Protein AF-A0A1H3VYB8-F1 (afdb_monomer_lite)

Organism: NCBI:txid555874

pLDDT: mean 86.9, std 14.9, range [40.69, 97.56]

Foldseek 3Di:
DDDDDDDPPPPFWKKKWWKKWWFPDLPDDVVVLVVQLQVLDDPQKHWPDWDWDDDDPNTIIIITTMIHTPVPVPCVSSLVSSCPGPRTDHMGTPDMDID

Structure (mmCIF, N/CA/C/O backbone):
data_AF-A0A1H3VYB8-F1
#
_entry.id   AF-A0A1H3VYB8-F1
#
loop_
_atom_site.group_PDB
_atom_site.id
_atom_site.type_symbol
_atom_site.label_atom_id
_atom_site.label_alt_id
_atom_site.label_comp_id
_atom_site.label_asym_id
_atom_site.label_entity_id
_atom_site.label_seq_id
_atom_site.pdbx_PDB_ins_code
_atom_site.Cartn_x
_atom_site.Cartn_y
_atom_site.Cartn_z
_atom_site.occupancy
_atom_site.B_iso_or_equiv
_atom_site.auth_seq_id
_atom_site.auth_comp_id
_atom_site.auth_asym_id
_atom_site.auth_atom_id
_atom_site.pdbx_PDB_model_num
ATOM 1 N N . MET A 1 1 ? 32.717 -9.370 -45.966 1.00 53.56 1 MET A N 1
ATOM 2 C CA . MET A 1 1 ? 31.695 -8.508 -45.334 1.00 53.56 1 MET A CA 1
ATOM 3 C C . MET A 1 1 ? 31.501 -9.004 -43.910 1.00 53.56 1 MET A C 1
ATOM 5 O O . MET A 1 1 ? 31.018 -10.121 -43.768 1.00 53.56 1 MET A O 1
ATOM 9 N N . PRO A 1 2 ? 31.956 -8.290 -42.868 1.00 48.28 2 PRO A N 1
ATOM 10 C CA . PRO A 1 2 ? 31.720 -8.733 -41.505 1.00 48.28 2 PRO A CA 1
ATOM 11 C C . PRO A 1 2 ? 30.260 -8.464 -41.136 1.00 48.28 2 PRO A C 1
ATOM 13 O O . PRO A 1 2 ? 29.737 -7.376 -41.370 1.00 48.28 2 PRO A O 1
ATOM 16 N N . GLY A 1 3 ? 29.614 -9.511 -40.628 1.00 47.97 3 GLY A N 1
ATOM 17 C CA . GLY A 1 3 ? 28.206 -9.550 -40.278 1.00 47.97 3 GLY A CA 1
ATOM 18 C C . GLY A 1 3 ? 27.833 -8.571 -39.171 1.00 47.97 3 GLY A C 1
ATOM 19 O O . GLY A 1 3 ? 28.542 -8.382 -38.183 1.00 47.97 3 GLY A O 1
ATOM 20 N N . LEU A 1 4 ? 26.667 -7.986 -39.388 1.00 56.12 4 LEU A N 1
ATOM 21 C CA . LEU A 1 4 ? 25.841 -7.243 -38.459 1.00 56.12 4 LEU A CA 1
ATOM 22 C C . LEU A 1 4 ? 25.752 -7.958 -37.097 1.00 56.12 4 LEU A C 1
ATOM 24 O O . LEU A 1 4 ? 25.218 -9.061 -37.001 1.00 56.12 4 LEU A O 1
ATOM 28 N N . ARG A 1 5 ? 26.264 -7.321 -36.039 1.00 50.31 5 ARG A N 1
ATOM 29 C CA . ARG A 1 5 ? 25.967 -7.701 -34.653 1.00 50.31 5 ARG A CA 1
ATOM 30 C C . ARG A 1 5 ? 24.810 -6.838 -34.172 1.00 50.31 5 ARG A C 1
ATOM 32 O O . ARG A 1 5 ? 25.021 -5.688 -33.804 1.00 50.31 5 ARG A O 1
ATOM 39 N N . ILE A 1 6 ? 23.604 -7.394 -34.170 1.00 66.50 6 ILE A N 1
ATOM 40 C CA . ILE A 1 6 ? 22.525 -6.895 -33.317 1.00 66.50 6 ILE A CA 1
ATOM 41 C C . ILE A 1 6 ? 22.287 -7.963 -32.265 1.00 66.50 6 ILE A C 1
ATOM 43 O O . ILE A 1 6 ? 21.917 -9.081 -32.609 1.00 66.50 6 ILE A O 1
ATOM 47 N N . GLN A 1 7 ? 22.530 -7.617 -31.008 1.00 42.69 7 GLN A N 1
ATOM 48 C CA . GLN A 1 7 ? 21.834 -8.188 -29.858 1.00 42.69 7 GLN A CA 1
ATOM 49 C C . GLN A 1 7 ? 22.113 -7.274 -28.663 1.00 42.69 7 GLN A C 1
ATOM 51 O O . GLN A 1 7 ? 22.930 -7.558 -27.793 1.00 42.69 7 GLN A O 1
ATOM 56 N N . GLY A 1 8 ? 21.452 -6.115 -28.669 1.00 40.69 8 GLY A N 1
ATOM 57 C CA . GLY A 1 8 ? 21.120 -5.452 -27.418 1.00 40.69 8 GLY A CA 1
ATOM 58 C C . GLY A 1 8 ? 20.011 -6.276 -26.781 1.00 40.69 8 GLY A C 1
ATOM 59 O O . GLY A 1 8 ? 18.874 -6.225 -27.240 1.00 40.69 8 GLY A O 1
ATOM 60 N N . ALA A 1 9 ? 20.346 -7.092 -25.786 1.00 42.03 9 ALA A N 1
ATOM 61 C CA . ALA A 1 9 ? 19.336 -7.597 -24.875 1.00 42.03 9 ALA A CA 1
ATOM 62 C C . ALA A 1 9 ? 18.846 -6.388 -24.072 1.00 42.03 9 ALA A C 1
ATOM 64 O O . ALA A 1 9 ? 19.554 -5.893 -23.198 1.00 42.03 9 ALA A O 1
ATOM 65 N N . VAL A 1 10 ? 17.672 -5.861 -24.421 1.00 44.47 10 VAL A N 1
ATOM 66 C CA . VAL A 1 10 ? 16.926 -4.972 -23.530 1.00 44.47 10 VAL A CA 1
ATOM 67 C C . VAL A 1 10 ? 16.447 -5.868 -22.394 1.00 44.47 10 VAL A C 1
ATOM 69 O O . VAL A 1 10 ? 15.400 -6.505 -22.490 1.00 44.47 10 VAL A O 1
ATOM 72 N N . THR A 1 11 ? 17.265 -6.043 -21.359 1.00 50.47 11 THR A N 1
ATOM 73 C CA . THR A 1 11 ? 16.788 -6.638 -20.114 1.00 50.47 11 THR A CA 1
ATOM 74 C C . THR A 1 11 ? 15.810 -5.623 -19.541 1.00 50.47 11 THR A C 1
ATOM 76 O O . THR A 1 11 ? 16.238 -4.599 -19.016 1.00 50.47 11 THR A O 1
ATOM 79 N N . MET A 1 12 ? 14.510 -5.853 -19.748 1.00 68.31 12 MET A N 1
ATOM 80 C CA . MET A 1 12 ? 13.437 -5.028 -19.189 1.00 68.31 12 MET A CA 1
ATOM 81 C C . MET A 1 12 ? 13.680 -4.935 -17.681 1.00 68.31 12 MET A C 1
ATOM 83 O O . MET A 1 12 ? 13.605 -5.950 -16.980 1.00 68.31 12 MET A O 1
ATOM 87 N N . GLY A 1 13 ? 14.067 -3.750 -17.209 1.00 77.25 13 GLY A N 1
ATOM 88 C CA . GLY A 1 13 ? 14.302 -3.513 -15.792 1.00 77.25 13 GLY A CA 1
ATOM 89 C C . GLY A 1 13 ? 13.010 -3.723 -15.012 1.00 77.25 13 GLY A C 1
ATOM 90 O O . GLY A 1 13 ? 11.911 -3.542 -15.543 1.00 77.25 13 GLY A O 1
ATOM 91 N N . LYS A 1 14 ? 13.127 -4.124 -13.750 1.00 87.06 14 LYS A N 1
ATOM 92 C CA . LYS A 1 14 ? 11.994 -4.142 -12.831 1.00 87.06 14 LYS A CA 1
ATOM 93 C C . LYS A 1 14 ? 12.276 -3.204 -11.680 1.00 87.06 14 LYS A C 1
ATOM 95 O O . LYS A 1 14 ? 13.413 -3.054 -11.239 1.00 87.06 14 LYS A O 1
ATOM 100 N N . VAL A 1 15 ? 11.217 -2.594 -11.187 1.00 89.31 15 VAL A N 1
ATOM 101 C CA . VAL A 1 15 ? 11.248 -1.722 -10.028 1.00 89.31 15 VAL A CA 1
ATOM 102 C C . VAL A 1 15 ? 10.422 -2.376 -8.939 1.00 89.31 15 VAL A C 1
ATOM 104 O O . VAL A 1 15 ? 9.279 -2.749 -9.176 1.00 89.31 15 VAL A O 1
ATOM 107 N N . ALA A 1 16 ? 11.004 -2.527 -7.757 1.00 92.00 16 ALA A N 1
ATOM 108 C CA . ALA A 1 16 ? 10.275 -2.823 -6.540 1.00 92.00 16 ALA A CA 1
ATOM 109 C C . ALA A 1 16 ? 9.986 -1.505 -5.817 1.00 92.00 16 ALA A C 1
ATOM 111 O O . ALA A 1 16 ? 10.906 -0.740 -5.521 1.00 92.00 16 ALA A O 1
ATOM 112 N N . ALA A 1 17 ? 8.717 -1.249 -5.529 1.00 93.25 17 ALA A N 1
ATOM 113 C CA . ALA A 1 17 ? 8.265 -0.082 -4.797 1.00 93.25 17 ALA A CA 1
ATOM 114 C C . ALA A 1 17 ? 7.525 -0.515 -3.537 1.00 93.25 17 ALA A C 1
ATOM 116 O O . ALA A 1 17 ? 6.556 -1.269 -3.607 1.00 93.25 17 ALA A O 1
ATOM 117 N N . LYS A 1 18 ? 7.989 -0.038 -2.384 1.00 95.75 18 LYS A N 1
ATOM 118 C CA . LYS A 1 18 ? 7.265 -0.156 -1.123 1.00 95.75 18 LYS A CA 1
ATOM 119 C C . LYS A 1 18 ? 6.396 1.078 -0.969 1.00 95.75 18 LYS A C 1
ATOM 121 O O . LYS A 1 18 ? 6.895 2.204 -1.012 1.00 95.75 18 LYS A O 1
ATOM 126 N N . MET A 1 19 ? 5.103 0.857 -0.812 1.00 95.69 19 MET A N 1
ATOM 127 C CA . MET A 1 19 ? 4.103 1.915 -0.730 1.00 95.69 19 MET A CA 1
ATOM 128 C C . MET A 1 19 ? 3.425 1.833 0.628 1.00 95.69 19 MET A C 1
ATOM 130 O O . MET A 1 19 ? 3.303 0.744 1.166 1.00 95.69 19 MET A O 1
ATOM 134 N N . LYS A 1 20 ? 2.993 2.960 1.183 1.00 97.00 20 LYS A N 1
ATOM 135 C CA . LYS A 1 20 ? 2.168 3.055 2.383 1.00 97.00 20 LYS A CA 1
ATOM 136 C C . LYS A 1 20 ? 0.753 3.417 1.957 1.00 97.00 20 LYS A C 1
ATOM 138 O O . LYS A 1 20 ? 0.535 4.480 1.382 1.00 97.00 20 LYS A O 1
ATOM 143 N N . VAL A 1 21 ? -0.184 2.519 2.227 1.00 97.56 21 VAL A N 1
ATOM 144 C CA . VAL A 1 21 ? -1.612 2.682 1.961 1.00 97.56 21 VAL A CA 1
ATOM 145 C C . VAL A 1 21 ? -2.317 2.861 3.297 1.00 97.56 21 VAL A C 1
ATOM 147 O O . VAL A 1 21 ? -2.322 1.961 4.141 1.00 97.56 21 VAL A O 1
ATOM 150 N N . MET A 1 22 ? -2.889 4.043 3.494 1.00 96.81 22 MET A N 1
ATOM 151 C CA . MET A 1 22 ? -3.680 4.362 4.674 1.00 96.81 22 MET A CA 1
ATOM 152 C C . MET A 1 22 ? -5.140 3.994 4.415 1.00 96.81 22 MET A C 1
ATOM 154 O O . MET A 1 22 ? -5.713 4.494 3.443 1.00 96.81 22 MET A O 1
ATOM 158 N N . PRO A 1 23 ? -5.764 3.153 5.255 1.00 96.44 23 PRO A N 1
ATOM 159 C CA . PRO A 1 23 ? -7.202 2.961 5.200 1.00 96.44 23 PRO A CA 1
ATOM 160 C C . PRO A 1 23 ? -7.931 4.199 5.741 1.00 96.44 23 PRO A C 1
ATOM 162 O O . PRO A 1 23 ? -7.408 4.918 6.589 1.00 96.44 23 PRO A O 1
ATOM 165 N N . GLN A 1 24 ? -9.174 4.407 5.308 1.00 95.44 24 GLN A N 1
ATOM 166 C CA . GLN A 1 24 ? -10.032 5.512 5.773 1.00 95.44 24 GLN A CA 1
ATOM 167 C C . GLN A 1 24 ? -10.397 5.436 7.257 1.00 95.44 24 GLN A C 1
ATOM 169 O O . GLN A 1 24 ? -10.814 6.427 7.855 1.00 95.44 24 GLN A O 1
ATOM 174 N N . SER A 1 25 ? -10.338 4.249 7.860 1.00 95.00 25 SER A N 1
ATOM 175 C CA . SER A 1 25 ? -10.775 4.013 9.237 1.00 95.00 25 SER A CA 1
ATOM 176 C C . SER A 1 25 ? -10.158 2.720 9.781 1.00 95.00 25 SER A C 1
ATOM 178 O O . SER A 1 25 ? -9.869 1.816 8.996 1.00 95.00 25 SER A O 1
ATOM 180 N N . PRO A 1 26 ? -10.013 2.570 11.113 1.00 93.81 26 PRO A N 1
ATOM 181 C CA . PRO A 1 26 ? -9.547 1.321 11.728 1.00 93.81 26 PRO A CA 1
ATOM 182 C C . PRO A 1 26 ? -10.576 0.179 11.638 1.00 93.81 26 PRO A C 1
ATOM 184 O O . PRO A 1 26 ? -10.271 -0.954 11.988 1.00 93.81 26 PRO A O 1
ATOM 187 N N . GLU A 1 27 ? -11.799 0.478 11.193 1.00 93.81 27 GLU A N 1
ATOM 188 C CA . GLU A 1 27 ? -12.874 -0.496 10.968 1.00 93.81 27 GLU A CA 1
ATOM 189 C C . GLU A 1 27 ? -12.794 -1.169 9.588 1.00 93.81 27 GLU A C 1
ATOM 191 O O . GLU A 1 27 ? -13.545 -2.107 9.327 1.00 93.81 27 GLU A O 1
ATOM 196 N N . ILE A 1 28 ? -11.912 -0.696 8.697 1.00 95.06 28 ILE A N 1
ATOM 197 C CA . ILE A 1 28 ? -11.697 -1.315 7.386 1.00 95.06 28 ILE A CA 1
ATOM 198 C C . ILE A 1 28 ? -11.029 -2.678 7.575 1.00 95.06 28 ILE A C 1
ATOM 200 O O . ILE A 1 28 ? -9.978 -2.781 8.210 1.00 95.06 28 ILE A O 1
ATOM 204 N N . ASP A 1 29 ? -11.621 -3.712 6.977 1.00 95.12 29 ASP A N 1
ATOM 205 C CA . ASP A 1 29 ? -11.007 -5.032 6.915 1.00 95.12 29 ASP A CA 1
ATOM 206 C C . ASP A 1 29 ? -9.768 -4.980 6.009 1.00 95.12 29 ASP A C 1
ATOM 208 O O . ASP A 1 29 ? -9.838 -4.671 4.815 1.00 95.12 29 ASP A O 1
ATOM 212 N N . LEU A 1 30 ? -8.600 -5.216 6.609 1.00 93.69 30 LEU A N 1
ATOM 213 C CA . LEU A 1 30 ? -7.324 -5.119 5.909 1.00 93.69 30 LEU A CA 1
ATOM 214 C C . LEU A 1 30 ? -7.081 -6.292 4.962 1.00 93.69 30 LEU A C 1
ATOM 216 O O . LEU A 1 30 ? -6.243 -6.171 4.073 1.00 93.69 30 LEU A O 1
ATOM 220 N N . ASP A 1 31 ? -7.736 -7.430 5.162 1.00 94.69 31 ASP A N 1
ATOM 221 C CA . ASP A 1 31 ? -7.617 -8.580 4.273 1.00 94.69 31 ASP A CA 1
ATOM 222 C C . ASP A 1 31 ? -8.454 -8.343 3.007 1.00 94.69 31 ASP A C 1
ATOM 224 O O . ASP A 1 31 ? -7.910 -8.425 1.907 1.00 94.69 31 ASP A O 1
ATOM 228 N N . ASP A 1 32 ? -9.684 -7.840 3.145 1.00 95.75 32 ASP A N 1
ATOM 229 C CA . ASP A 1 32 ? -10.485 -7.376 2.001 1.00 95.75 32 ASP A CA 1
ATOM 230 C C . ASP A 1 32 ? -9.796 -6.226 1.243 1.00 95.75 32 ASP A C 1
ATOM 232 O O . ASP A 1 32 ? -9.834 -6.156 0.011 1.00 95.75 32 ASP A O 1
ATOM 236 N N . LEU A 1 33 ? -9.159 -5.292 1.960 1.00 95.56 33 LEU A N 1
ATOM 237 C CA . LEU A 1 33 ? -8.425 -4.194 1.330 1.00 95.56 33 LEU A CA 1
ATOM 238 C C . LEU A 1 33 ? -7.209 -4.702 0.540 1.00 95.56 33 LEU A C 1
ATOM 240 O O . LEU A 1 33 ? -6.951 -4.195 -0.550 1.00 95.56 33 LEU A O 1
ATOM 244 N N . GLN A 1 34 ? -6.488 -5.709 1.044 1.00 95.44 34 GLN A N 1
ATOM 245 C CA . GLN A 1 34 ? -5.397 -6.351 0.299 1.00 95.44 34 GLN A CA 1
ATOM 246 C C . GLN A 1 34 ? -5.906 -6.959 -1.012 1.00 95.44 34 GLN A C 1
ATOM 248 O O . GLN A 1 34 ? -5.340 -6.660 -2.064 1.00 95.44 34 GLN A O 1
ATOM 253 N N . ASP A 1 35 ? -7.006 -7.715 -0.969 1.00 95.62 35 ASP A N 1
ATOM 254 C CA . ASP A 1 35 ? -7.601 -8.332 -2.161 1.00 95.62 35 ASP A CA 1
ATOM 255 C C . ASP A 1 35 ? -8.015 -7.276 -3.201 1.00 95.62 35 ASP A C 1
ATOM 257 O O . ASP A 1 35 ? -7.753 -7.416 -4.401 1.00 95.62 35 ASP A O 1
ATOM 261 N N . LYS A 1 36 ? -8.621 -6.168 -2.750 1.00 95.94 36 LYS A N 1
ATOM 262 C CA . LYS A 1 36 ? -8.983 -5.044 -3.629 1.00 95.94 36 LYS A CA 1
ATOM 263 C C . LYS A 1 36 ? -7.755 -4.386 -4.268 1.00 95.94 36 LYS A C 1
ATOM 265 O O . LYS A 1 36 ? -7.816 -4.021 -5.441 1.00 95.94 36 LYS A O 1
ATOM 270 N N . LEU A 1 37 ? -6.664 -4.222 -3.516 1.00 95.88 37 LEU A N 1
ATOM 271 C CA . LEU A 1 37 ? -5.410 -3.658 -4.028 1.00 95.88 37 LEU A CA 1
ATOM 272 C C . LEU A 1 37 ? -4.753 -4.593 -5.049 1.00 95.88 37 LEU A C 1
ATOM 274 O O . LEU A 1 37 ? -4.271 -4.124 -6.074 1.00 95.88 37 LEU A O 1
ATOM 278 N N . GLU A 1 38 ? -4.756 -5.907 -4.819 1.00 94.06 38 GLU A N 1
ATOM 279 C CA . GLU A 1 38 ? -4.260 -6.878 -5.803 1.00 94.06 38 GLU A CA 1
ATOM 280 C C . GLU A 1 38 ? -5.084 -6.852 -7.095 1.00 94.06 38 GLU A C 1
ATOM 282 O O . GLU A 1 38 ? -4.519 -6.907 -8.190 1.00 94.06 38 GLU A O 1
ATOM 287 N N . ALA A 1 39 ? -6.406 -6.714 -6.982 1.00 94.94 39 ALA A N 1
ATOM 288 C CA . ALA A 1 39 ? -7.311 -6.650 -8.125 1.00 94.94 39 ALA A CA 1
ATOM 289 C C . ALA A 1 39 ? -7.237 -5.328 -8.910 1.00 94.94 39 ALA A C 1
ATOM 291 O O . ALA A 1 39 ? -7.620 -5.305 -10.081 1.00 94.94 39 ALA A O 1
ATOM 292 N N . SER A 1 40 ? -6.770 -4.236 -8.295 1.00 94.31 40 SER A N 1
ATOM 293 C CA . SER A 1 40 ? -6.646 -2.930 -8.954 1.00 94.31 40 SER A CA 1
ATOM 294 C C . SER A 1 40 ? -5.316 -2.731 -9.682 1.00 94.31 40 SER A C 1
ATOM 296 O O . SER A 1 40 ? -5.154 -1.729 -10.375 1.00 94.31 40 SER A O 1
ATOM 298 N N . LEU A 1 41 ? -4.369 -3.669 -9.561 1.00 91.88 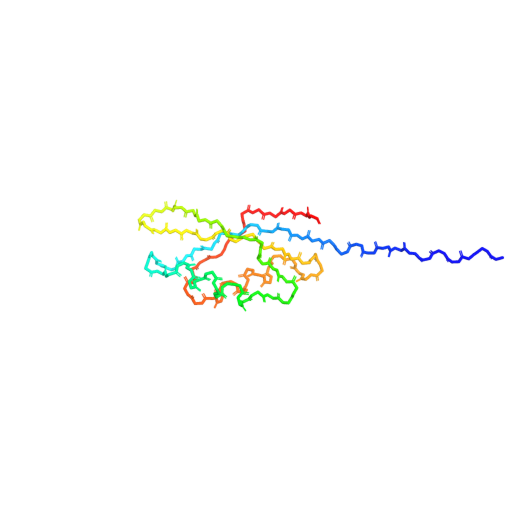41 LEU A N 1
ATOM 299 C CA . LEU A 1 41 ? -3.052 -3.536 -10.176 1.00 91.88 41 LEU A CA 1
ATOM 300 C C . LEU A 1 41 ? -3.126 -3.397 -11.708 1.00 91.88 41 LEU A C 1
ATOM 302 O O . LEU A 1 41 ? -3.855 -4.142 -12.370 1.00 91.88 41 LEU A O 1
ATOM 306 N N . PRO A 1 42 ? -2.306 -2.508 -12.299 1.00 88.69 42 PRO A N 1
ATOM 307 C CA . PRO A 1 42 ? -2.184 -2.403 -13.745 1.00 88.69 42 PRO A CA 1
ATOM 308 C C . PRO A 1 42 ? -1.511 -3.644 -14.349 1.00 88.69 42 PRO A C 1
ATOM 310 O O . PRO A 1 42 ? -0.804 -4.402 -13.677 1.00 88.69 42 PRO A O 1
ATOM 313 N N . GLU A 1 43 ? -1.696 -3.839 -15.657 1.00 85.62 43 GLU A N 1
ATOM 314 C CA . GLU A 1 43 ? -1.138 -4.989 -16.369 1.00 85.62 43 GLU A CA 1
ATOM 315 C C . GLU A 1 43 ? 0.394 -5.055 -16.221 1.00 85.62 43 GLU A C 1
ATOM 317 O O . GLU A 1 43 ? 1.115 -4.085 -16.453 1.00 85.62 43 GLU A O 1
ATOM 322 N N . GLY A 1 44 ? 0.901 -6.222 -15.817 1.00 85.31 44 GLY A N 1
ATOM 323 C CA . GLY A 1 44 ? 2.333 -6.459 -15.618 1.00 85.31 44 GLY A CA 1
ATOM 324 C C . GLY A 1 44 ? 2.877 -6.045 -14.246 1.00 85.31 44 GLY A C 1
ATOM 325 O O . GLY A 1 44 ? 3.996 -6.450 -13.919 1.00 85.31 44 GLY A O 1
ATOM 326 N N . ALA A 1 45 ? 2.107 -5.317 -13.429 1.00 90.56 45 ALA A N 1
ATOM 327 C CA . ALA A 1 45 ? 2.437 -5.098 -12.026 1.00 90.56 45 ALA A CA 1
ATOM 328 C C . ALA A 1 45 ? 2.037 -6.310 -11.173 1.00 90.56 45 ALA A C 1
ATOM 330 O O . ALA A 1 45 ? 1.096 -7.043 -11.480 1.00 90.56 45 ALA A O 1
ATOM 331 N N . LYS A 1 46 ? 2.777 -6.543 -10.089 1.00 92.06 46 LYS A N 1
ATOM 332 C CA . LYS A 1 46 ? 2.491 -7.626 -9.147 1.00 92.06 46 LYS A CA 1
ATOM 333 C C . LYS A 1 46 ? 2.845 -7.218 -7.727 1.00 92.06 46 LYS A C 1
ATOM 335 O O . LYS A 1 46 ? 3.939 -6.710 -7.500 1.00 92.06 46 LYS A O 1
ATOM 340 N N . ILE A 1 47 ? 1.993 -7.539 -6.760 1.00 94.19 47 ILE A N 1
ATOM 341 C CA . ILE A 1 47 ? 2.360 -7.454 -5.345 1.00 94.19 47 ILE A CA 1
ATOM 342 C C . ILE A 1 47 ? 3.203 -8.677 -4.952 1.00 94.19 47 ILE A C 1
ATOM 344 O O . ILE A 1 47 ? 2.878 -9.826 -5.252 1.00 94.19 47 ILE A O 1
ATOM 348 N N . ASN A 1 48 ? 4.346 -8.417 -4.320 1.00 92.88 48 ASN A N 1
ATOM 349 C CA . ASN A 1 48 ? 5.268 -9.437 -3.823 1.00 92.88 48 ASN A CA 1
ATOM 350 C C . ASN A 1 48 ? 5.041 -9.762 -2.337 1.00 92.88 48 ASN A C 1
ATOM 352 O O . ASN A 1 48 ? 5.515 -10.789 -1.856 1.00 92.88 48 ASN A O 1
ATOM 356 N N . GLY A 1 49 ? 4.332 -8.898 -1.614 1.00 93.12 49 GLY A N 1
ATOM 357 C CA . GLY A 1 49 ? 3.953 -9.109 -0.224 1.00 93.12 49 GLY A CA 1
ATOM 358 C C . GLY A 1 49 ? 3.386 -7.848 0.414 1.00 93.12 49 GLY A C 1
ATOM 359 O O . GLY A 1 49 ? 3.543 -6.749 -0.124 1.00 93.12 49 GLY A O 1
ATOM 360 N N . PHE A 1 50 ? 2.768 -8.035 1.576 1.00 94.06 50 PHE A N 1
ATOM 361 C CA . PHE A 1 50 ? 2.225 -6.971 2.406 1.00 94.06 50 PHE A CA 1
ATOM 362 C C . PHE A 1 50 ? 2.887 -6.982 3.777 1.00 94.06 50 PHE A C 1
ATOM 364 O O . PHE A 1 50 ? 3.069 -8.032 4.394 1.00 94.06 50 PHE A O 1
ATOM 371 N N . GLU A 1 51 ? 3.201 -5.793 4.266 1.00 95.62 51 GLU A N 1
ATOM 372 C CA . GLU A 1 51 ? 3.506 -5.555 5.670 1.00 95.62 51 GLU A CA 1
ATOM 373 C C . GLU A 1 51 ? 2.393 -4.703 6.291 1.00 95.62 51 GLU A C 1
ATOM 375 O O . GLU A 1 51 ? 1.626 -4.045 5.587 1.00 95.62 51 GLU A O 1
ATOM 380 N N . ARG A 1 52 ? 2.287 -4.732 7.619 1.00 95.12 52 ARG A N 1
ATOM 381 C CA . ARG A 1 52 ? 1.328 -3.935 8.388 1.00 95.12 52 ARG A CA 1
ATOM 382 C C . ARG A 1 52 ? 2.106 -3.056 9.360 1.00 95.12 52 ARG A C 1
ATOM 384 O O . ARG A 1 52 ? 2.971 -3.568 10.066 1.00 95.12 52 ARG A O 1
ATOM 391 N N . ASP A 1 53 ? 1.802 -1.765 9.383 1.00 95.38 53 ASP A N 1
ATOM 392 C CA . ASP A 1 53 ? 2.441 -0.777 10.263 1.00 95.38 53 ASP A CA 1
ATOM 393 C C . ASP A 1 53 ? 1.386 -0.146 11.169 1.00 95.38 53 ASP A C 1
ATOM 395 O O . ASP A 1 53 ? 0.423 0.459 10.694 1.00 95.38 53 ASP A O 1
ATOM 399 N N . GLU A 1 54 ? 1.547 -0.314 12.478 1.00 95.25 54 GLU A N 1
ATOM 400 C CA . GLU A 1 54 ? 0.662 0.290 13.472 1.00 95.25 54 GLU A CA 1
ATOM 401 C C . GLU A 1 54 ? 0.954 1.792 13.563 1.00 95.25 54 GLU A C 1
ATOM 403 O O . GLU A 1 54 ? 2.054 2.197 13.937 1.00 95.25 54 GLU A O 1
ATOM 408 N N . VAL A 1 55 ? -0.033 2.629 13.232 1.00 90.69 55 VAL A N 1
ATOM 409 C CA . VAL A 1 55 ? 0.156 4.085 13.169 1.00 90.69 55 VAL A CA 1
ATOM 410 C C . VAL A 1 55 ? -0.237 4.736 14.495 1.00 90.69 55 VAL A C 1
ATOM 412 O O . VAL A 1 55 ? 0.620 5.145 15.275 1.00 90.69 55 VAL A O 1
ATOM 415 N N . ALA A 1 56 ? -1.541 4.860 14.758 1.00 91.62 56 ALA A N 1
ATOM 416 C CA . ALA A 1 56 ? -2.101 5.403 15.997 1.00 91.62 56 ALA A CA 1
ATOM 417 C C . ALA A 1 56 ? -3.612 5.139 16.063 1.00 91.62 56 ALA A C 1
ATOM 419 O O . ALA A 1 56 ? -4.256 4.962 15.035 1.00 91.62 56 ALA A O 1
ATOM 420 N N . PHE A 1 57 ? -4.199 5.158 17.265 1.00 90.56 57 PHE A N 1
ATOM 421 C CA . PHE A 1 57 ? -5.656 5.027 17.463 1.00 90.56 57 PHE A CA 1
ATOM 422 C C . PHE A 1 57 ? -6.280 3.784 16.796 1.00 90.56 57 PHE A C 1
ATOM 424 O O . PHE A 1 57 ? -7.419 3.820 16.342 1.00 90.56 57 PHE A O 1
ATOM 431 N N . GLY A 1 58 ? -5.527 2.681 16.734 1.00 90.62 58 GLY A N 1
ATOM 432 C CA . GLY A 1 58 ? -5.962 1.438 16.093 1.00 90.62 58 GLY A CA 1
ATOM 433 C C . GLY A 1 58 ? -5.893 1.446 14.562 1.00 90.62 58 GLY A C 1
ATOM 434 O O . GLY A 1 58 ? -6.234 0.439 13.954 1.00 90.62 58 GLY A O 1
ATOM 435 N N . LEU A 1 59 ? -5.443 2.538 13.930 1.00 93.81 59 LEU A N 1
ATOM 436 C CA . LEU A 1 59 ? -5.172 2.559 12.494 1.00 93.81 59 LEU A CA 1
ATOM 437 C C . LEU A 1 59 ? -3.904 1.772 12.182 1.00 93.81 59 LEU A C 1
ATOM 439 O O . LEU A 1 59 ? -2.846 1.998 12.776 1.00 93.81 59 LEU A O 1
ATOM 443 N N . VAL A 1 60 ? -4.026 0.894 11.195 1.00 96.62 60 VAL A N 1
ATOM 444 C CA . VAL A 1 60 ? -2.937 0.080 10.669 1.00 96.62 60 VAL A CA 1
ATOM 445 C C . VAL A 1 60 ? -2.806 0.384 9.184 1.00 96.62 60 VAL A C 1
ATOM 447 O O . VAL A 1 60 ? -3.767 0.238 8.432 1.00 96.62 60 VAL A O 1
ATOM 450 N N . ALA A 1 61 ? -1.625 0.821 8.762 1.00 96.50 61 ALA A N 1
ATOM 451 C CA . ALA A 1 61 ? -1.323 1.020 7.354 1.00 96.50 61 ALA A CA 1
ATOM 452 C C . ALA A 1 61 ? -0.937 -0.310 6.7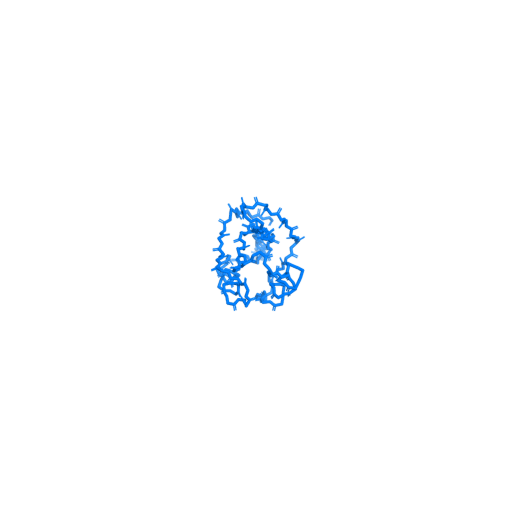04 1.00 96.50 61 ALA A C 1
ATOM 454 O O . ALA A 1 61 ? -0.257 -1.137 7.320 1.00 96.50 61 ALA A O 1
ATOM 455 N N . LEU A 1 62 ? -1.323 -0.491 5.443 1.00 96.81 62 LEU A N 1
ATOM 456 C CA . LEU A 1 62 ? -0.826 -1.579 4.609 1.00 96.81 62 LEU A CA 1
ATOM 457 C C . LEU A 1 62 ? 0.388 -1.105 3.828 1.00 96.81 62 LEU A C 1
ATOM 459 O O . LEU A 1 62 ? 0.379 -0.021 3.246 1.00 96.81 62 LEU A O 1
ATOM 463 N N . LEU A 1 63 ? 1.426 -1.933 3.800 1.00 97.12 63 LEU A N 1
ATOM 464 C CA . LEU A 1 63 ? 2.659 -1.648 3.090 1.00 97.12 63 LEU A CA 1
ATOM 465 C C . LEU A 1 63 ? 2.919 -2.692 2.005 1.00 97.12 63 LEU A C 1
ATOM 467 O O . LEU A 1 63 ? 3.751 -3.585 2.204 1.00 97.12 63 LEU A O 1
ATOM 471 N N . PRO A 1 64 ? 2.199 -2.633 0.871 1.00 96.69 64 PRO A N 1
ATOM 472 C CA . PRO A 1 64 ? 2.485 -3.497 -0.259 1.00 96.69 64 PRO A CA 1
ATOM 473 C C . PRO A 1 64 ? 3.864 -3.193 -0.846 1.00 96.69 64 PRO A C 1
ATOM 475 O O . PRO A 1 64 ? 4.234 -2.039 -1.077 1.00 96.69 64 PRO A O 1
ATOM 478 N N . THR A 1 65 ? 4.605 -4.256 -1.149 1.00 95.75 65 THR A N 1
ATOM 479 C CA . THR A 1 65 ? 5.749 -4.190 -2.061 1.00 95.75 65 THR A CA 1
ATOM 480 C C . THR A 1 65 ? 5.290 -4.597 -3.451 1.00 95.75 65 THR A C 1
ATOM 482 O O . THR A 1 65 ? 4.957 -5.761 -3.677 1.00 95.75 65 THR A O 1
ATOM 485 N N . VAL A 1 66 ? 5.295 -3.657 -4.389 1.00 94.38 66 VAL A N 1
ATOM 486 C CA . VAL A 1 66 ? 4.838 -3.862 -5.765 1.00 94.38 66 VAL A CA 1
ATOM 487 C C . VAL A 1 66 ? 6.035 -3.938 -6.699 1.00 94.38 66 VAL A C 1
ATOM 489 O O . VAL A 1 66 ? 6.946 -3.120 -6.624 1.00 94.38 66 VAL A O 1
ATOM 492 N N . ILE A 1 67 ? 6.039 -4.925 -7.587 1.00 92.38 67 ILE A N 1
ATOM 493 C CA . ILE A 1 67 ? 7.004 -5.059 -8.671 1.00 92.38 67 ILE A CA 1
ATOM 494 C C . ILE A 1 67 ? 6.347 -4.552 -9.949 1.00 92.38 67 ILE A C 1
ATOM 496 O O . ILE A 1 67 ? 5.323 -5.091 -10.368 1.00 92.38 67 ILE A O 1
ATOM 500 N N . VAL A 1 68 ? 6.956 -3.551 -10.576 1.00 89.69 68 VAL A N 1
ATOM 501 C CA . VAL A 1 68 ? 6.466 -2.901 -11.795 1.00 89.69 68 VAL A CA 1
ATOM 502 C C . VAL A 1 68 ? 7.549 -2.967 -12.882 1.00 89.69 68 VAL A C 1
ATOM 504 O O . VAL A 1 68 ? 8.735 -2.826 -12.563 1.00 89.69 68 VAL A O 1
ATOM 507 N N . PRO A 1 69 ? 7.204 -3.211 -14.159 1.00 85.38 69 PRO A N 1
ATOM 508 C CA . PRO A 1 69 ? 8.162 -3.088 -15.258 1.00 85.38 69 PRO A CA 1
ATOM 509 C C . PRO A 1 69 ? 8.628 -1.629 -15.424 1.00 85.38 69 PRO A C 1
ATOM 511 O O . PRO A 1 69 ? 7.803 -0.721 -15.365 1.00 85.38 69 PRO A O 1
ATOM 514 N N . ASP A 1 70 ? 9.921 -1.393 -15.682 1.00 75.62 70 ASP A N 1
ATOM 515 C CA . ASP A 1 70 ? 10.499 -0.036 -15.859 1.00 75.62 70 ASP A CA 1
ATOM 516 C C . ASP A 1 70 ? 9.800 0.728 -17.016 1.00 75.62 70 ASP A C 1
ATOM 518 O O . ASP A 1 70 ? 9.592 1.935 -16.932 1.00 75.62 70 ASP A O 1
ATOM 522 N N . ASP A 1 71 ? 9.342 0.017 -18.054 1.00 71.56 71 ASP A N 1
ATOM 523 C CA . ASP A 1 71 ? 8.632 0.577 -19.217 1.00 71.56 71 ASP A CA 1
ATOM 524 C C . ASP A 1 71 ? 7.138 0.884 -18.982 1.00 71.56 71 ASP A C 1
ATOM 526 O O . ASP A 1 71 ? 6.490 1.470 -19.849 1.00 71.56 71 ASP A O 1
ATOM 530 N N . ALA A 1 72 ? 6.567 0.513 -17.829 1.00 65.69 72 ALA A N 1
ATOM 531 C CA . ALA A 1 72 ? 5.136 0.687 -17.540 1.00 65.69 72 ALA A CA 1
ATOM 532 C C . ALA A 1 72 ? 4.773 2.077 -16.975 1.00 65.69 72 ALA A C 1
ATOM 534 O O . ALA A 1 72 ? 3.668 2.268 -16.474 1.00 65.69 72 ALA A O 1
ATOM 535 N N . GLY A 1 73 ? 5.688 3.050 -17.040 1.00 66.94 73 GLY A N 1
ATOM 536 C CA . GLY A 1 73 ? 5.472 4.385 -16.467 1.00 66.94 73 GLY A CA 1
ATOM 537 C C . GLY A 1 73 ? 5.783 4.483 -14.969 1.00 66.94 73 GLY A C 1
ATOM 538 O O . GLY A 1 73 ? 5.396 5.453 -14.328 1.00 66.94 73 GLY A O 1
ATOM 539 N N . GLY A 1 74 ? 6.511 3.510 -14.409 1.00 76.62 74 GLY A N 1
ATOM 540 C CA . GLY A 1 74 ? 6.972 3.541 -13.019 1.00 76.62 74 GLY A CA 1
ATOM 541 C C . GLY A 1 74 ? 5.870 3.256 -11.993 1.00 76.62 74 GLY A C 1
ATOM 542 O O . GLY A 1 74 ? 4.930 2.514 -12.261 1.00 76.62 74 GLY A O 1
ATOM 543 N N . THR A 1 75 ? 6.009 3.804 -10.785 1.00 87.25 75 THR A N 1
ATOM 544 C CA . THR A 1 75 ? 5.080 3.556 -9.663 1.00 87.25 75 THR A CA 1
ATOM 545 C C . THR A 1 75 ? 3.766 4.316 -9.782 1.00 87.25 75 THR A C 1
ATOM 547 O O . THR A 1 75 ? 2.781 3.923 -9.167 1.00 87.25 75 THR A O 1
ATOM 550 N N . GLU A 1 76 ? 3.730 5.350 -10.617 1.00 88.38 76 GLU A N 1
ATOM 551 C CA . GLU A 1 76 ? 2.642 6.324 -10.684 1.00 88.38 76 GLU A CA 1
ATOM 552 C C . GLU A 1 76 ? 1.311 5.680 -11.107 1.00 88.38 76 GLU A C 1
ATOM 554 O O . GLU A 1 76 ? 0.268 5.940 -10.511 1.00 88.38 76 GLU A O 1
ATOM 559 N N . ALA A 1 77 ? 1.353 4.726 -12.046 1.00 88.62 77 ALA A N 1
ATOM 560 C CA . ALA A 1 77 ? 0.175 3.952 -12.450 1.00 88.62 77 ALA A CA 1
ATO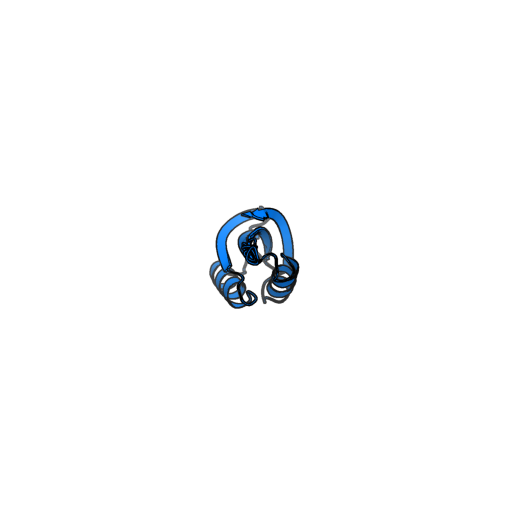M 561 C C . ALA A 1 77 ? -0.411 3.110 -11.300 1.00 88.62 77 ALA A C 1
ATOM 563 O O . ALA A 1 77 ? -1.625 2.920 -11.208 1.00 88.62 77 ALA A O 1
ATOM 564 N N . VAL A 1 78 ? 0.446 2.601 -10.412 1.00 92.31 78 VAL A N 1
ATOM 565 C CA . VAL A 1 78 ? 0.022 1.833 -9.234 1.00 92.31 78 VAL A CA 1
ATOM 566 C C . VAL A 1 78 ? -0.536 2.768 -8.163 1.00 92.31 78 VAL A C 1
ATOM 568 O O . VAL A 1 78 ? -1.559 2.456 -7.562 1.00 92.31 78 VAL A O 1
ATOM 571 N N . GLU A 1 79 ? 0.092 3.928 -7.955 1.00 93.00 79 GLU A N 1
ATOM 572 C CA . GLU A 1 79 ? -0.372 4.957 -7.013 1.00 93.00 79 GLU A CA 1
ATOM 573 C C . GLU A 1 79 ? -1.786 5.432 -7.352 1.00 93.00 79 GLU A C 1
ATOM 575 O O . GLU A 1 79 ? -2.650 5.481 -6.472 1.00 93.00 79 GLU A O 1
ATOM 580 N N . GLU A 1 80 ? -2.041 5.726 -8.628 1.00 92.69 80 GLU A N 1
ATOM 581 C CA . GLU A 1 80 ? -3.363 6.131 -9.111 1.00 92.69 80 GLU A CA 1
ATOM 582 C C . GLU A 1 80 ? -4.390 5.005 -8.928 1.00 92.69 80 GLU A C 1
ATOM 584 O O . GLU A 1 80 ? -5.477 5.234 -8.391 1.00 92.69 80 GLU A O 1
ATOM 589 N N . SER A 1 81 ? -4.017 3.771 -9.285 1.00 93.38 81 SER A N 1
ATOM 590 C CA . SER A 1 81 ? -4.890 2.600 -9.146 1.00 93.38 81 SER A CA 1
ATOM 591 C C . SER A 1 81 ? -5.280 2.343 -7.690 1.00 93.38 81 SER A C 1
ATOM 593 O O . SER A 1 81 ? -6.448 2.101 -7.396 1.00 93.38 81 SER A O 1
ATOM 595 N N . PHE A 1 82 ? -4.326 2.439 -6.761 1.00 95.62 82 PHE A N 1
ATOM 596 C CA . PHE A 1 82 ? -4.577 2.253 -5.331 1.00 95.62 82 PHE A CA 1
ATOM 597 C C . PHE A 1 82 ? -5.398 3.393 -4.737 1.00 95.62 82 PHE A C 1
ATOM 599 O O . PHE A 1 82 ? -6.289 3.142 -3.933 1.00 95.62 82 PHE A O 1
ATOM 606 N N . SER A 1 83 ? -5.151 4.635 -5.156 1.00 95.06 83 SER A N 1
ATOM 607 C CA . SER A 1 83 ? -5.901 5.797 -4.664 1.00 95.06 83 SER A CA 1
ATOM 608 C C . SER A 1 83 ? -7.384 5.751 -5.057 1.00 95.06 83 SER A C 1
ATOM 610 O O . SER A 1 83 ? -8.214 6.358 -4.386 1.00 95.06 83 SER A O 1
ATOM 612 N N . GLY A 1 84 ? -7.729 5.025 -6.126 1.00 94.00 84 GLY A N 1
ATOM 613 C CA . GLY A 1 84 ? -9.112 4.779 -6.540 1.00 94.00 84 GLY A CA 1
ATOM 614 C C . GLY A 1 84 ? -9.808 3.614 -5.824 1.00 94.00 84 GLY A C 1
ATOM 615 O O . GLY A 1 84 ? -11.002 3.404 -6.045 1.00 94.00 84 GLY A O 1
ATOM 616 N N . VAL A 1 85 ? -9.098 2.841 -4.994 1.00 96.25 85 VAL A N 1
ATOM 617 C CA . VAL A 1 85 ? -9.679 1.694 -4.284 1.00 96.25 85 VAL A CA 1
ATOM 618 C C . VAL A 1 85 ? -10.551 2.165 -3.122 1.00 96.25 85 VAL A C 1
ATOM 620 O O . VAL A 1 85 ? -10.135 2.932 -2.257 1.00 96.25 85 VAL A O 1
ATOM 623 N N . ASP A 1 86 ? -11.774 1.643 -3.073 1.00 95.25 86 ASP A N 1
ATOM 624 C CA . ASP A 1 86 ? -12.704 1.874 -1.973 1.00 95.25 86 ASP A CA 1
ATOM 625 C C . ASP A 1 86 ? -12.126 1.388 -0.630 1.00 95.25 86 ASP A C 1
ATOM 627 O O . ASP A 1 86 ? -11.745 0.221 -0.486 1.00 95.25 86 ASP A O 1
ATOM 631 N N . GLY A 1 87 ? -12.087 2.295 0.348 1.00 93.75 87 GLY A N 1
ATOM 632 C CA . GLY A 1 87 ? -11.476 2.080 1.661 1.00 93.75 87 GLY A CA 1
ATOM 633 C C . GLY A 1 87 ? -10.063 2.651 1.803 1.00 93.75 87 GLY A C 1
ATOM 634 O O . GLY A 1 87 ? -9.562 2.704 2.927 1.00 93.75 87 GLY A O 1
ATOM 635 N N . VAL A 1 88 ? -9.444 3.137 0.720 1.00 97.19 88 VAL A N 1
ATOM 636 C CA . VAL A 1 88 ? -8.168 3.870 0.764 1.00 97.19 88 VAL A CA 1
ATOM 637 C C . VAL A 1 88 ? -8.412 5.353 1.058 1.00 97.19 88 VAL A C 1
ATOM 639 O O . VAL A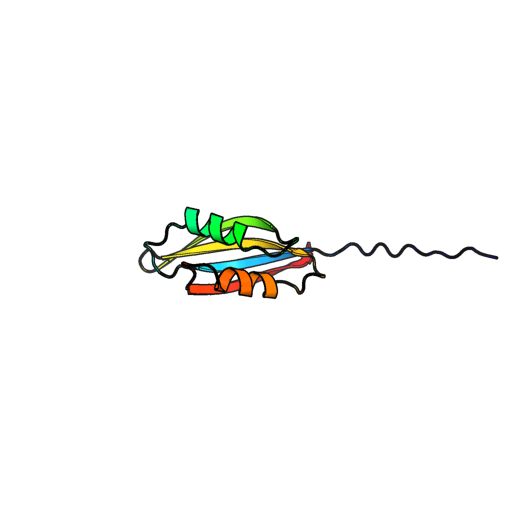 1 88 ? -9.293 5.993 0.485 1.00 97.19 88 VAL A O 1
ATOM 642 N N . GLU A 1 89 ? -7.635 5.905 1.986 1.00 96.12 89 GLU A N 1
ATOM 643 C CA . GLU A 1 89 ? -7.584 7.339 2.290 1.00 96.12 89 GLU A CA 1
ATOM 644 C C . GLU A 1 89 ? -6.456 8.026 1.528 1.00 96.12 89 GLU A C 1
ATOM 646 O O . GLU A 1 89 ? -6.645 9.080 0.924 1.00 96.12 89 GLU A O 1
ATOM 651 N N . SER A 1 90 ? -5.262 7.438 1.582 1.00 95.62 90 SER A N 1
ATOM 652 C CA . SER A 1 90 ? -4.078 7.980 0.931 1.00 95.62 90 SER A CA 1
ATOM 653 C C . SER A 1 90 ? -3.072 6.889 0.595 1.00 95.62 90 SER A C 1
ATOM 655 O O . SER A 1 90 ? -3.015 5.836 1.237 1.00 95.62 90 SER A O 1
ATOM 657 N N . VAL A 1 91 ? -2.269 7.168 -0.429 1.00 96.94 91 VAL A N 1
ATOM 658 C CA . VAL A 1 91 ? -1.167 6.325 -0.889 1.00 96.94 91 VAL A CA 1
ATOM 659 C C . VAL A 1 91 ? 0.098 7.174 -0.908 1.00 96.94 91 VAL A C 1
ATOM 661 O O . VAL A 1 91 ? 0.068 8.352 -1.262 1.00 96.94 91 VAL A O 1
A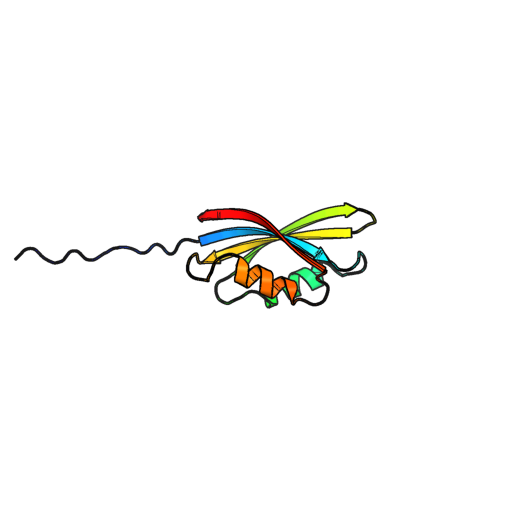TOM 664 N N . SER A 1 92 ? 1.220 6.609 -0.480 1.00 94.81 92 SER A N 1
ATOM 665 C CA . SER A 1 92 ? 2.524 7.275 -0.519 1.00 94.81 92 SER A CA 1
ATOM 666 C C . SER A 1 92 ? 3.624 6.269 -0.813 1.00 94.81 92 SER A C 1
ATOM 668 O O . SER A 1 92 ? 3.583 5.145 -0.326 1.00 94.81 92 SER A O 1
ATOM 670 N N . VAL A 1 93 ? 4.631 6.653 -1.589 1.00 94.19 93 VAL A N 1
ATOM 671 C CA . VAL A 1 93 ? 5.774 5.782 -1.881 1.00 94.19 93 VAL A CA 1
ATOM 672 C C . VAL A 1 93 ? 6.851 5.975 -0.818 1.00 94.19 93 VAL A C 1
ATOM 674 O O . VAL A 1 93 ? 7.395 7.064 -0.663 1.00 94.19 93 VAL A O 1
ATOM 677 N N . GLU A 1 94 ? 7.174 4.907 -0.091 1.00 93.56 94 GLU A N 1
ATOM 678 C CA . GLU A 1 94 ? 8.201 4.913 0.959 1.00 93.56 94 GLU A CA 1
ATOM 679 C C . GLU A 1 94 ? 9.592 4.651 0.375 1.00 93.56 94 GLU A C 1
ATOM 681 O O . GLU A 1 94 ? 10.586 5.266 0.764 1.00 93.56 94 GLU A O 1
ATOM 686 N N . ASN A 1 95 ? 9.684 3.699 -0.556 1.00 90.44 95 ASN A N 1
ATOM 687 C CA . ASN A 1 95 ? 10.957 3.308 -1.141 1.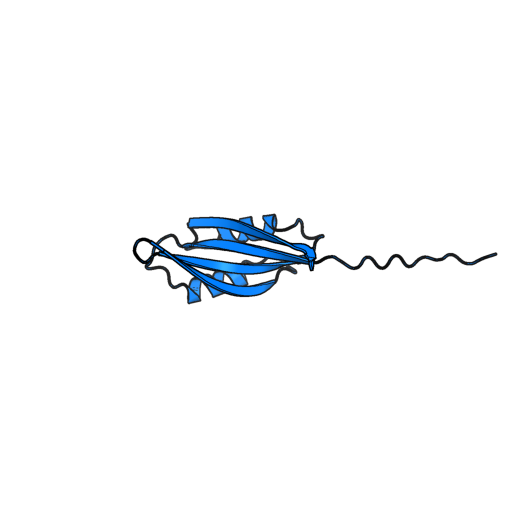00 90.44 95 ASN A CA 1
ATOM 688 C C . ASN A 1 95 ? 10.789 2.759 -2.554 1.00 90.44 95 ASN A C 1
ATOM 690 O O . ASN A 1 95 ? 9.817 2.066 -2.841 1.00 90.44 95 ASN A O 1
ATOM 694 N N . VAL A 1 96 ? 11.775 3.024 -3.409 1.00 91.44 96 VAL A N 1
ATOM 695 C CA . VAL A 1 96 ? 11.836 2.513 -4.778 1.00 91.44 96 VAL A CA 1
ATOM 696 C C . VAL A 1 96 ? 13.244 2.000 -5.048 1.00 91.44 96 VAL A C 1
ATOM 698 O O . VAL A 1 96 ? 14.224 2.708 -4.810 1.00 91.44 96 VAL A O 1
ATOM 701 N N . GLY A 1 97 ? 13.349 0.783 -5.572 1.00 89.38 97 GLY A N 1
ATOM 702 C CA . GLY A 1 97 ? 14.616 0.163 -5.941 1.00 89.38 97 GLY A CA 1
ATOM 703 C C . GLY A 1 97 ? 14.497 -0.638 -7.229 1.00 89.38 97 GLY A C 1
ATOM 704 O O . GLY A 1 97 ? 13.519 -1.349 -7.442 1.00 89.38 97 GLY A O 1
ATOM 705 N N . ARG A 1 98 ? 15.506 -0.542 -8.097 1.00 87.38 98 ARG A N 1
ATOM 706 C CA . ARG A 1 98 ? 15.606 -1.391 -9.291 1.00 87.38 98 ARG A CA 1
ATOM 707 C C . ARG A 1 98 ? 16.128 -2.779 -8.903 1.00 87.38 98 ARG A C 1
ATOM 709 O O . ARG A 1 98 ? 17.058 -2.866 -8.099 1.00 87.38 98 ARG A O 1
ATOM 716 N N . ILE A 1 99 ? 15.551 -3.828 -9.487 1.00 82.44 99 ILE A N 1
ATOM 717 C CA . ILE A 1 99 ? 15.863 -5.243 -9.222 1.00 82.44 99 ILE A CA 1
ATOM 718 C C . ILE A 1 99 ? 16.128 -6.039 -10.501 1.00 82.44 99 ILE A C 1
ATOM 720 O O . ILE A 1 99 ? 15.647 -5.626 -11.583 1.00 82.44 99 ILE A O 1
#

InterPro domains:
  IPR004542 Translation elongation factor EF1B, beta chain, archaeal [MF_00043] (5-99)
  IPR004542 Translation elongation factor EF1B, beta chain, archaeal [PIRSF006521] (12-99)
  IPR004542 Translation elongation factor EF1B, beta chain, archaeal [PTHR39647] (12-99)
  IPR004542 Translation elongation factor EF1B, beta chain, archaeal [TIGR00489] (12-98)
  IPR014038 Translation elongation factor EF1B, beta/delta subunit, guanine nucleotide exchange domain [PF00736] (17-99)
  IPR014038 Translation elongation factor EF1B, beta/delta subunit, guanine nucleotide exchange domain [SM00888] (14-99)
  IPR014038 Translation elongation factor EF1B, beta/delta subunit, guanine nucleotide exchange domain [cd00292] (12-99)
  IPR014717 Translation elongation factor EF1B/small ribosomal subunit protein bS6 [G3DSA:3.30.70.60] (12-99)
  IPR036219 Translation elongation factor eEF-1beta-like superfamily [SSF54984] (12-99)

Secondary structure (DSSP, 8-state):
-------------EEEEEEEEEESSTTS-HHHHHHHHHHTPPTT-EEEEEEEEEEETTEEEEEEEEEEEGGGTTTHHHHHHHHTSTTEEEEEEEEEEE-

Radius of gyration: 17.27 Å; chains: 1; bounding box: 45×18×63 Å

Sequence (99 aa):
MPGLRIQGAVTMGKVAAKMKVMPQSPEIDLDDLQDKLEASLPEGAKINGFERDEVAFGLVALLPTVIVPDDAGGTEAVEESFSGVDGVESVSVENVGRI